Protein AF-A0A1F8PYK8-F1 (afdb_monomer_lite)

Structure (mmCIF, N/CA/C/O backbone):
data_AF-A0A1F8PYK8-F1
#
_entry.id   AF-A0A1F8PYK8-F1
#
loop_
_atom_site.group_PDB
_atom_site.id
_atom_site.type_symbol
_atom_site.label_atom_id
_atom_site.label_alt_id
_atom_site.label_comp_id
_atom_site.label_asym_id
_atom_site.label_entity_id
_atom_site.label_seq_id
_atom_site.pdbx_PDB_ins_code
_atom_site.Cartn_x
_atom_site.Cartn_y
_atom_site.Cartn_z
_atom_site.occupancy
_atom_site.B_iso_or_equiv
_atom_site.auth_seq_id
_atom_site.auth_comp_id
_atom_site.auth_asym_id
_atom_site.auth_atom_id
_atom_site.pdbx_PDB_model_num
ATOM 1 N N . MET A 1 1 ? 7.091 -29.260 -25.472 1.00 72.75 1 MET A N 1
ATOM 2 C CA . MET A 1 1 ? 8.318 -28.497 -25.795 1.00 72.75 1 MET A CA 1
ATOM 3 C C . MET A 1 1 ? 9.507 -29.321 -25.323 1.00 72.75 1 MET A C 1
ATOM 5 O O . MET A 1 1 ? 9.398 -29.889 -24.245 1.00 72.75 1 MET A O 1
ATOM 9 N N . GLY A 1 2 ? 10.555 -29.471 -26.142 1.00 71.12 2 GLY A N 1
ATOM 10 C CA . GLY A 1 2 ? 11.733 -30.305 -25.843 1.00 71.12 2 GLY A CA 1
ATOM 11 C C . GLY A 1 2 ? 12.859 -29.555 -25.109 1.00 71.12 2 GLY A C 1
ATOM 12 O O . GLY A 1 2 ? 12.691 -28.375 -24.789 1.00 71.12 2 GLY A O 1
ATOM 13 N N . PRO A 1 3 ? 14.003 -30.214 -24.852 1.00 74.19 3 PRO A N 1
ATOM 14 C CA . PRO A 1 3 ? 15.142 -29.609 -24.159 1.00 74.19 3 PRO A CA 1
ATOM 15 C C . PRO A 1 3 ? 15.658 -28.360 -24.896 1.00 74.19 3 PRO A C 1
ATOM 17 O O . PRO A 1 3 ? 15.920 -28.414 -26.093 1.00 74.19 3 PRO A O 1
ATOM 20 N N . GLY A 1 4 ? 15.779 -27.232 -24.186 1.00 78.38 4 GLY A N 1
ATOM 21 C CA . GLY A 1 4 ? 16.298 -25.959 -24.715 1.00 78.38 4 GLY A CA 1
ATOM 22 C C . GLY A 1 4 ? 15.274 -25.017 -25.374 1.00 78.38 4 GLY A C 1
ATOM 23 O O . GLY A 1 4 ? 15.638 -23.911 -25.764 1.00 78.38 4 GLY A O 1
ATOM 24 N N . GLY A 1 5 ? 14.000 -25.408 -25.498 1.00 85.06 5 GLY A N 1
ATOM 25 C CA . GLY A 1 5 ? 12.950 -24.553 -26.073 1.00 85.06 5 GLY A CA 1
ATOM 26 C C . GLY A 1 5 ? 12.302 -23.582 -25.073 1.00 85.06 5 GLY A C 1
ATOM 27 O O . GLY A 1 5 ? 12.300 -23.823 -23.868 1.00 85.06 5 GLY A O 1
ATOM 28 N N . HIS A 1 6 ? 11.672 -22.511 -25.574 1.00 84.62 6 HIS A N 1
ATOM 29 C CA . HIS A 1 6 ? 10.890 -21.564 -24.766 1.00 84.62 6 HIS A CA 1
ATOM 30 C C . HIS A 1 6 ? 9.390 -21.596 -25.107 1.00 84.62 6 HIS A C 1
ATOM 32 O O . HIS A 1 6 ? 8.982 -21.903 -26.228 1.00 84.62 6 HIS A O 1
ATOM 38 N N . TYR A 1 7 ? 8.541 -21.192 -24.160 1.00 89.69 7 TYR A N 1
ATOM 39 C CA . TYR A 1 7 ? 7.080 -21.230 -24.320 1.00 89.69 7 TYR A CA 1
ATOM 40 C C . TYR A 1 7 ? 6.482 -19.966 -24.960 1.00 89.69 7 TYR A C 1
ATOM 42 O O . TYR A 1 7 ? 5.303 -19.964 -25.286 1.00 89.69 7 TYR A O 1
ATOM 50 N N . LEU A 1 8 ? 7.276 -18.921 -25.233 1.00 89.62 8 LEU A N 1
ATOM 51 C CA . LEU A 1 8 ? 6.776 -17.632 -25.752 1.00 89.62 8 LEU A CA 1
ATOM 52 C C . LEU A 1 8 ? 5.948 -17.733 -27.049 1.00 89.62 8 LEU A C 1
ATOM 54 O O . LEU A 1 8 ? 5.040 -16.933 -27.262 1.00 89.62 8 LEU A O 1
ATOM 58 N N . GLY A 1 9 ? 6.238 -18.713 -27.913 1.00 89.25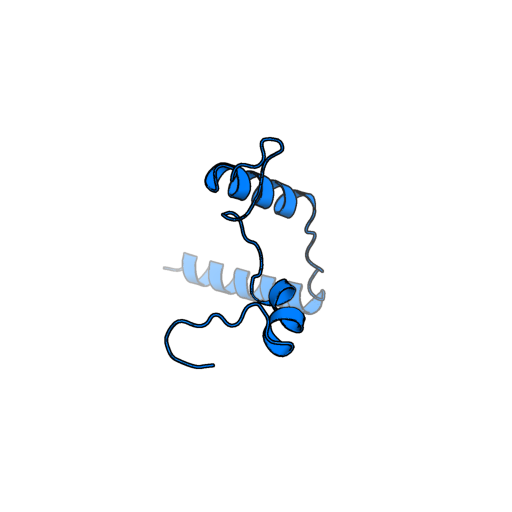 9 GLY A N 1
ATOM 59 C CA . GLY A 1 9 ? 5.504 -18.938 -29.164 1.00 89.25 9 GLY A CA 1
ATOM 60 C C . GLY A 1 9 ? 4.215 -19.754 -29.015 1.00 89.25 9 GLY A C 1
ATOM 61 O O . GLY A 1 9 ? 3.413 -19.793 -29.945 1.00 89.25 9 GLY A O 1
ATOM 62 N N . GLN A 1 10 ? 3.989 -20.397 -27.865 1.00 92.00 10 GLN A N 1
ATOM 63 C CA . GLN A 1 10 ? 2.803 -21.223 -27.637 1.00 92.00 10 GLN A CA 1
ATOM 64 C C . GLN A 1 10 ? 1.546 -20.361 -27.614 1.00 92.00 10 GLN A C 1
ATOM 66 O O . GLN A 1 10 ? 1.520 -19.311 -26.971 1.00 92.00 10 GLN A O 1
ATOM 71 N N . ARG A 1 11 ? 0.468 -20.842 -28.249 1.00 91.44 11 ARG A N 1
ATOM 72 C CA . ARG A 1 11 ? -0.838 -20.160 -28.247 1.00 91.44 11 ARG A CA 1
ATOM 73 C C . ARG A 1 11 ? -1.279 -19.817 -26.824 1.00 91.44 11 ARG A C 1
ATOM 75 O O . ARG A 1 11 ? -1.646 -18.679 -26.571 1.00 91.44 11 ARG A O 1
ATOM 82 N N . HIS A 1 12 ? -1.165 -20.774 -25.902 1.00 91.94 12 HIS A N 1
ATOM 83 C CA . HIS A 1 12 ? -1.524 -20.575 -24.499 1.00 91.94 12 HIS A CA 1
ATOM 84 C C . HIS A 1 12 ? -0.737 -19.422 -23.857 1.00 91.94 12 HIS A C 1
ATOM 86 O O . HIS A 1 12 ? -1.337 -18.530 -23.263 1.00 91.94 12 HIS A O 1
ATOM 92 N N . THR A 1 13 ? 0.586 -19.386 -24.032 1.00 93.06 13 THR A N 1
ATOM 93 C CA . THR A 1 13 ? 1.430 -18.312 -23.496 1.00 93.06 13 THR A CA 1
ATOM 94 C C . THR A 1 13 ? 1.105 -16.974 -24.150 1.00 93.06 13 THR A C 1
ATOM 96 O O . THR A 1 13 ? 0.886 -16.004 -23.441 1.00 93.06 13 THR A O 1
ATOM 99 N N . ARG A 1 14 ? 0.969 -16.905 -25.479 1.00 91.75 14 ARG A N 1
ATOM 100 C CA . ARG A 1 14 ? 0.601 -15.663 -26.185 1.00 91.75 14 ARG A CA 1
ATOM 101 C C . ARG A 1 14 ? -0.739 -15.090 -25.723 1.00 91.75 14 ARG A C 1
ATOM 103 O O . ARG A 1 14 ? -0.870 -13.873 -25.652 1.00 91.75 14 ARG A O 1
ATOM 110 N N . THR A 1 15 ? -1.711 -15.951 -25.421 1.00 94.50 15 THR A N 1
ATOM 111 C CA . THR A 1 15 ? -3.023 -15.535 -24.915 1.00 94.50 15 THR A CA 1
ATOM 112 C C . THR A 1 15 ? -2.928 -14.930 -23.513 1.00 94.50 15 THR A C 1
ATOM 114 O O . THR A 1 15 ? -3.519 -13.882 -23.288 1.00 94.50 15 THR A O 1
ATOM 117 N N . HIS A 1 16 ? -2.150 -15.523 -22.600 1.00 93.06 16 HIS A N 1
ATOM 118 C CA . HIS A 1 16 ? -2.175 -15.147 -21.175 1.00 93.06 16 HIS A CA 1
ATOM 119 C C . HIS A 1 16 ? -0.986 -14.288 -20.711 1.00 93.06 16 HIS A C 1
ATOM 121 O O . HIS A 1 16 ? -0.994 -13.786 -19.592 1.00 93.06 16 HIS A O 1
ATOM 127 N N . ILE A 1 17 ? 0.043 -14.070 -21.538 1.00 91.50 17 ILE A N 1
ATOM 128 C CA . ILE A 1 17 ? 1.273 -13.359 -21.126 1.00 91.50 17 ILE A CA 1
ATOM 129 C C . ILE A 1 17 ? 1.034 -11.910 -20.669 1.00 91.50 17 ILE A C 1
ATOM 131 O O . ILE A 1 17 ? 1.841 -11.348 -19.937 1.00 91.50 17 ILE A O 1
ATOM 135 N N . ARG A 1 18 ? -0.071 -11.282 -21.089 1.00 88.69 18 ARG A N 1
ATOM 136 C CA . ARG A 1 18 ? -0.443 -9.931 -20.631 1.00 88.69 18 ARG A CA 1
ATOM 137 C C . ARG A 1 18 ? -1.057 -9.921 -19.231 1.00 88.69 18 ARG A C 1
ATOM 139 O O . ARG A 1 18 ? -1.004 -8.895 -18.567 1.00 88.69 18 ARG A O 1
ATOM 146 N N . GLU A 1 19 ? -1.603 -11.050 -18.799 1.00 90.81 19 GLU A N 1
ATOM 147 C CA . GLU A 1 19 ? -2.262 -11.236 -17.503 1.00 90.81 19 GLU A CA 1
ATOM 148 C C . GLU A 1 19 ? -1.358 -11.967 -16.504 1.00 90.81 19 GLU A C 1
ATOM 150 O O . GLU A 1 19 ? -1.612 -11.951 -15.304 1.00 90.81 19 GLU A O 1
ATOM 155 N N . SER A 1 20 ? -0.262 -12.573 -16.975 1.00 89.69 20 SER A N 1
ATOM 156 C CA . SER A 1 20 ? 0.644 -13.372 -16.145 1.00 89.69 20 SER A CA 1
ATOM 157 C C . SER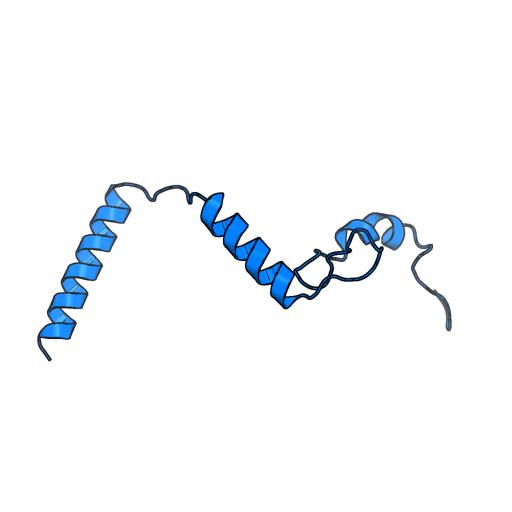 A 1 20 ? 1.423 -12.565 -15.102 1.00 89.69 20 SER A C 1
ATOM 159 O O . SER A 1 20 ? 2.104 -13.155 -14.267 1.00 89.69 20 SER A O 1
ATOM 161 N N . LEU A 1 21 ? 1.372 -11.230 -15.160 1.00 88.88 21 LEU A N 1
ATOM 162 C CA . LEU A 1 21 ? 2.016 -10.344 -14.197 1.00 88.88 21 LEU A CA 1
ATOM 163 C C . LEU A 1 21 ? 1.134 -9.132 -13.896 1.00 88.88 21 LEU A C 1
ATOM 165 O O . LEU A 1 21 ? 0.888 -8.291 -14.761 1.00 88.88 21 LEU A O 1
ATOM 169 N N . VAL A 1 22 ? 0.767 -8.977 -12.626 1.00 90.38 22 VAL A N 1
ATOM 170 C CA . VAL A 1 22 ? 0.225 -7.718 -12.113 1.00 90.38 22 VAL A CA 1
ATOM 171 C C . VAL A 1 22 ? 1.395 -6.793 -11.789 1.00 90.38 22 VAL A C 1
ATOM 173 O O . VAL A 1 22 ? 2.219 -7.084 -10.921 1.00 90.38 22 VAL A O 1
ATOM 176 N N . ARG A 1 23 ? 1.496 -5.669 -12.504 1.00 91.00 23 ARG A N 1
ATOM 177 C CA . ARG A 1 23 ? 2.584 -4.701 -12.305 1.00 91.00 23 ARG A CA 1
ATOM 178 C C . ARG A 1 23 ? 2.421 -3.971 -10.973 1.00 91.00 23 ARG A C 1
ATOM 180 O O . ARG A 1 23 ? 1.406 -3.326 -10.726 1.00 91.00 23 ARG A O 1
ATOM 187 N N . GLY A 1 24 ? 3.459 -4.055 -10.146 1.00 92.25 24 GLY A N 1
ATOM 188 C CA . GLY A 1 24 ? 3.567 -3.345 -8.870 1.00 92.25 24 GLY A CA 1
ATOM 189 C C . GLY A 1 24 ? 4.566 -2.185 -8.899 1.00 92.25 24 GLY A C 1
ATOM 190 O O . GLY A 1 24 ? 5.016 -1.748 -9.958 1.00 92.25 24 GLY A O 1
ATOM 191 N N . VAL A 1 25 ? 4.958 -1.726 -7.710 1.00 96.38 25 VAL A N 1
ATOM 192 C CA . VAL A 1 25 ? 5.854 -0.568 -7.513 1.00 96.38 25 VAL A CA 1
ATOM 193 C C . VAL A 1 25 ? 7.243 -0.731 -8.143 1.00 96.38 25 VAL A C 1
ATOM 195 O O . VAL A 1 25 ? 7.860 0.256 -8.519 1.00 96.38 25 VAL A O 1
ATOM 198 N N . THR A 1 26 ? 7.716 -1.964 -8.327 1.00 95.88 26 THR A N 1
ATOM 199 C CA . THR A 1 26 ? 9.024 -2.273 -8.932 1.00 95.88 26 THR A CA 1
ATOM 200 C C . THR A 1 26 ? 9.012 -2.322 -10.462 1.00 95.88 26 THR A C 1
ATOM 202 O O . THR A 1 26 ? 10.058 -2.509 -11.071 1.00 95.88 26 THR A O 1
ATOM 205 N N . HIS A 1 27 ? 7.845 -2.183 -11.099 1.00 95.06 27 HIS A N 1
ATOM 206 C CA . HIS A 1 27 ? 7.673 -2.411 -12.540 1.00 95.06 27 HIS A CA 1
ATOM 207 C C . HIS A 1 27 ? 7.297 -1.140 -13.316 1.00 95.06 27 HIS A C 1
ATOM 209 O O . HIS A 1 27 ? 6.829 -1.236 -14.456 1.00 95.06 27 HIS A O 1
ATOM 215 N N . GLN A 1 28 ? 7.457 0.035 -12.697 1.00 95.62 28 GLN A N 1
ATOM 216 C CA . GLN A 1 28 ? 7.192 1.328 -13.325 1.00 95.62 28 GLN A CA 1
ATOM 217 C C . GLN A 1 28 ? 8.365 1.756 -14.202 1.00 95.62 28 GLN A C 1
ATOM 219 O O . GLN A 1 28 ? 9.494 1.852 -13.723 1.00 95.62 28 GLN A O 1
ATOM 224 N N . ILE A 1 29 ? 8.076 2.027 -15.472 1.00 95.56 29 ILE A N 1
ATOM 225 C CA . ILE A 1 29 ? 9.047 2.482 -16.470 1.00 95.56 29 ILE A CA 1
ATOM 226 C C . ILE A 1 29 ? 8.909 4.003 -16.601 1.00 95.56 29 ILE A C 1
ATOM 228 O O . ILE A 1 29 ? 7.797 4.505 -16.758 1.00 95.56 29 ILE A O 1
ATOM 232 N N . GLY A 1 30 ? 10.022 4.724 -16.469 1.00 94.25 30 GLY A N 1
ATOM 233 C CA . GLY A 1 30 ? 10.102 6.170 -16.656 1.00 94.25 30 GLY A CA 1
ATOM 234 C C . GLY A 1 30 ? 10.141 6.571 -18.131 1.00 94.25 30 GLY A C 1
ATOM 235 O O . GLY A 1 30 ? 10.236 5.728 -19.021 1.00 94.25 30 GLY A O 1
ATOM 236 N N . GLU A 1 31 ? 10.093 7.877 -18.396 1.00 94.56 31 GLU A N 1
ATOM 237 C CA . GLU A 1 31 ? 10.163 8.429 -19.762 1.00 94.56 31 GLU A CA 1
ATOM 238 C C . GLU A 1 31 ? 11.486 8.101 -20.472 1.00 94.56 31 GLU A C 1
ATOM 240 O O . GLU A 1 31 ? 11.538 8.012 -21.695 1.00 94.56 31 GLU A O 1
ATOM 245 N N . ASP A 1 32 ? 12.544 7.853 -19.701 1.00 95.75 32 ASP A N 1
ATOM 246 C CA . ASP A 1 32 ? 13.859 7.421 -20.177 1.00 95.75 32 ASP A CA 1
ATOM 247 C C . ASP A 1 32 ? 13.930 5.917 -20.516 1.00 95.75 32 ASP A C 1
ATOM 249 O O . ASP A 1 32 ? 14.992 5.407 -20.880 1.00 95.75 32 ASP A O 1
ATOM 253 N N . GLY A 1 33 ? 12.819 5.189 -20.372 1.00 96.00 33 GLY A N 1
ATOM 254 C CA . GLY A 1 33 ? 12.732 3.751 -20.614 1.00 96.00 33 GLY A CA 1
ATOM 255 C C . GLY A 1 33 ? 13.337 2.881 -19.507 1.00 96.00 33 GLY A C 1
ATOM 256 O O . GLY A 1 33 ? 13.350 1.656 -19.650 1.00 96.00 33 GLY A O 1
ATOM 257 N N . LYS A 1 34 ? 13.817 3.462 -18.399 1.00 96.56 34 LYS A N 1
ATOM 258 C CA . LYS A 1 34 ? 14.383 2.717 -17.265 1.00 96.56 34 LYS A CA 1
ATOM 259 C C . LYS A 1 34 ? 13.347 2.493 -16.173 1.00 96.56 34 LYS A C 1
ATOM 261 O O . LYS A 1 34 ? 12.338 3.190 -16.086 1.00 96.56 34 LYS A O 1
ATOM 266 N N . TYR A 1 35 ? 13.600 1.513 -15.309 1.00 96.62 35 TYR A N 1
ATOM 267 C CA . TYR A 1 35 ? 12.792 1.357 -14.105 1.00 96.62 35 TYR A CA 1
ATOM 268 C C . TYR A 1 35 ? 13.008 2.540 -13.164 1.00 96.62 35 TYR A C 1
ATOM 270 O O . TYR A 1 35 ? 14.144 2.924 -12.884 1.00 96.62 35 TYR A O 1
ATOM 278 N N . ARG A 1 36 ? 11.903 3.096 -12.668 1.00 97.62 36 ARG A N 1
ATOM 279 C CA . ARG A 1 36 ? 11.922 4.139 -11.640 1.00 97.62 36 ARG A CA 1
ATOM 280 C C . ARG A 1 36 ? 12.344 3.553 -10.293 1.00 97.62 36 ARG A C 1
ATOM 282 O O . ARG A 1 36 ? 12.155 2.361 -10.049 1.00 97.62 36 ARG A O 1
ATOM 289 N N . ASP A 1 37 ? 12.851 4.406 -9.401 1.00 97.31 37 ASP A N 1
ATOM 290 C CA . ASP A 1 37 ? 13.127 4.016 -8.016 1.00 97.31 37 ASP A CA 1
ATOM 291 C C . ASP A 1 37 ? 11.840 3.497 -7.333 1.00 97.31 37 ASP A C 1
ATOM 293 O O . ASP A 1 37 ? 10.863 4.250 -7.210 1.00 97.31 37 ASP A O 1
ATOM 297 N N . PRO A 1 38 ? 11.805 2.233 -6.866 1.00 97.25 38 PRO A N 1
ATOM 298 C CA . PRO A 1 38 ? 10.596 1.652 -6.291 1.00 97.25 38 PRO A CA 1
ATOM 299 C C . PRO A 1 38 ? 10.098 2.382 -5.043 1.00 97.25 38 PRO A C 1
ATOM 301 O O . PRO A 1 38 ? 8.890 2.412 -4.796 1.00 97.25 38 PRO A O 1
ATOM 304 N N . ARG A 1 39 ? 11.001 2.980 -4.250 1.00 97.88 39 ARG A N 1
ATOM 305 C CA . ARG A 1 39 ? 10.617 3.718 -3.040 1.00 97.88 39 ARG A CA 1
ATOM 306 C C . ARG A 1 39 ? 9.866 4.994 -3.405 1.00 97.88 39 ARG A C 1
ATOM 308 O O . ARG A 1 39 ? 8.804 5.246 -2.837 1.00 97.88 39 ARG A O 1
ATOM 315 N N . GLN A 1 40 ? 1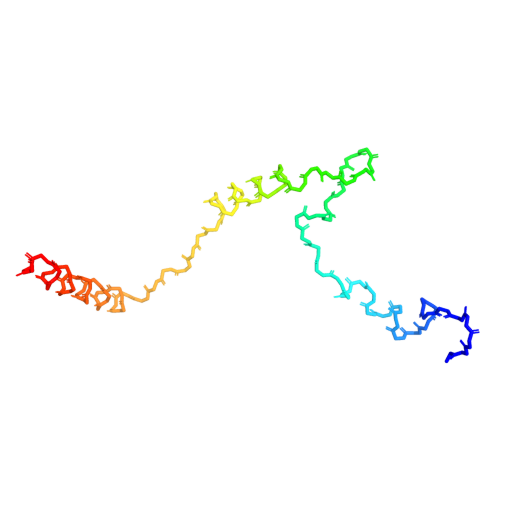0.376 5.765 -4.361 1.00 97.81 40 GLN A N 1
ATOM 316 C CA . GLN A 1 40 ? 9.678 6.941 -4.873 1.00 97.81 40 GLN A CA 1
ATOM 317 C C . GLN A 1 40 ? 8.294 6.575 -5.435 1.00 97.81 40 GLN A C 1
ATOM 319 O O . GLN A 1 40 ? 7.298 7.196 -5.066 1.00 97.81 40 GLN A O 1
ATOM 324 N N . VAL A 1 41 ? 8.210 5.525 -6.258 1.00 97.75 41 VAL A N 1
ATOM 325 C CA . VAL A 1 41 ? 6.938 5.043 -6.826 1.00 97.75 41 VAL A CA 1
ATOM 326 C C . VAL A 1 41 ? 5.937 4.655 -5.733 1.00 97.75 41 VAL A C 1
ATOM 328 O O . VAL A 1 41 ? 4.749 4.961 -5.845 1.00 97.75 41 VAL A O 1
ATOM 331 N N . ALA A 1 42 ? 6.394 3.984 -4.672 1.00 98.00 42 ALA A N 1
ATOM 332 C CA . ALA A 1 42 ? 5.536 3.598 -3.557 1.00 98.00 42 ALA A CA 1
ATOM 333 C C . ALA A 1 42 ? 4.952 4.820 -2.833 1.00 98.00 42 ALA A C 1
ATOM 335 O O . ALA A 1 42 ? 3.752 4.846 -2.562 1.00 98.00 42 ALA A O 1
ATOM 336 N N . ILE A 1 43 ? 5.771 5.844 -2.573 1.00 98.38 43 ILE A N 1
ATOM 337 C CA . ILE A 1 43 ? 5.331 7.090 -1.928 1.00 98.38 43 ILE A CA 1
ATOM 338 C C . ILE A 1 43 ? 4.276 7.795 -2.787 1.00 98.38 43 ILE A C 1
ATOM 340 O O . ILE A 1 43 ? 3.186 8.091 -2.302 1.00 98.38 43 ILE A O 1
ATOM 344 N N . GLU A 1 44 ? 4.548 7.975 -4.081 1.00 97.31 44 GLU A N 1
ATOM 345 C CA . GLU A 1 44 ? 3.604 8.596 -5.018 1.00 97.31 44 GLU A CA 1
ATOM 346 C C . GLU A 1 44 ? 2.277 7.828 -5.085 1.00 97.31 44 GLU A C 1
ATOM 348 O O . GLU A 1 44 ? 1.195 8.423 -5.101 1.00 97.31 44 GLU A O 1
ATOM 353 N N . LYS A 1 45 ? 2.339 6.490 -5.087 1.00 96.56 45 LYS A N 1
ATOM 354 C CA . LYS A 1 45 ? 1.141 5.650 -5.106 1.00 96.56 45 LYS A CA 1
ATOM 355 C C . LYS A 1 45 ? 0.329 5.792 -3.821 1.00 96.56 45 LYS A C 1
ATOM 357 O O . LYS A 1 45 ? -0.897 5.864 -3.907 1.00 96.56 45 LYS A O 1
ATOM 362 N N . VAL A 1 46 ? 0.979 5.849 -2.657 1.00 97.44 46 VAL A N 1
ATOM 363 C CA . VAL A 1 46 ? 0.311 6.092 -1.368 1.00 97.44 46 VAL A CA 1
ATOM 364 C C . VAL A 1 46 ? -0.379 7.451 -1.375 1.00 97.44 46 VAL A C 1
ATOM 366 O O . VAL A 1 46 ? -1.555 7.532 -1.020 1.00 97.44 46 VAL A O 1
ATOM 369 N N . ASP A 1 47 ? 0.299 8.499 -1.838 1.00 98.06 47 ASP A N 1
ATOM 370 C CA . ASP A 1 47 ? -0.290 9.835 -1.923 1.00 98.06 47 ASP A CA 1
ATOM 371 C C . ASP A 1 47 ? -1.498 9.870 -2.858 1.00 98.06 47 ASP A C 1
ATOM 373 O O . ASP A 1 47 ? -2.522 10.476 -2.531 1.00 98.06 47 ASP A O 1
ATOM 377 N N . TRP A 1 48 ? -1.424 9.176 -3.995 1.00 97.44 48 TRP A N 1
ATOM 378 C CA . T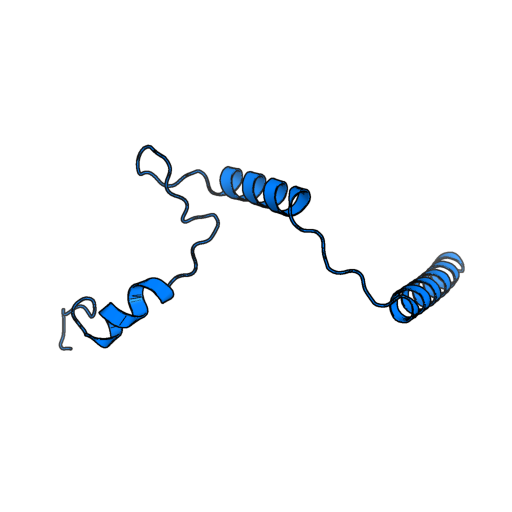RP A 1 48 ? -2.565 9.037 -4.891 1.00 97.44 48 TRP A CA 1
ATOM 379 C C . TRP A 1 48 ? -3.728 8.293 -4.223 1.00 97.44 48 TRP A C 1
ATOM 381 O O . TRP A 1 48 ? -4.858 8.770 -4.291 1.00 97.44 48 TRP A O 1
ATOM 391 N N . ILE A 1 49 ? -3.477 7.171 -3.537 1.00 97.12 49 ILE A N 1
ATOM 392 C CA . ILE A 1 49 ? -4.528 6.418 -2.832 1.00 97.12 49 ILE A CA 1
ATOM 393 C C . ILE A 1 49 ? -5.189 7.305 -1.777 1.00 97.12 49 ILE A C 1
ATOM 395 O O . ILE A 1 49 ? -6.409 7.417 -1.763 1.00 97.12 49 ILE A O 1
ATOM 399 N N . ARG A 1 50 ? -4.404 7.995 -0.943 1.00 96.50 50 ARG A N 1
ATOM 400 C CA . ARG A 1 5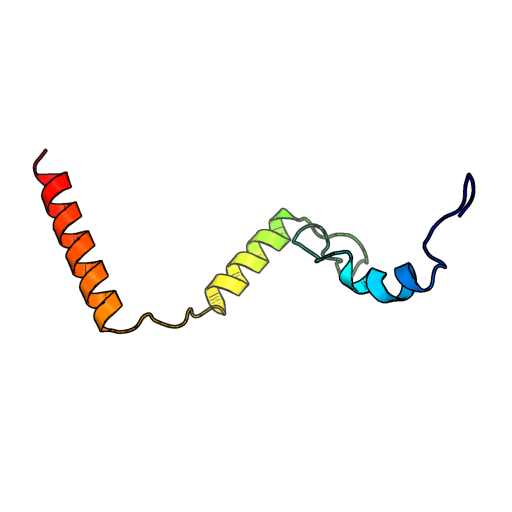0 ? -4.933 8.879 0.107 1.00 96.50 50 ARG A CA 1
ATOM 401 C C . ARG A 1 50 ? -5.794 10.011 -0.449 1.00 96.50 50 ARG A C 1
ATOM 403 O O . ARG A 1 50 ? -6.761 10.398 0.195 1.00 96.50 50 ARG A O 1
ATOM 410 N N . LYS A 1 51 ? -5.444 10.547 -1.622 1.00 97.50 51 LYS A N 1
ATOM 411 C CA . LYS A 1 51 ? -6.190 11.638 -2.267 1.00 97.50 51 LYS A CA 1
ATOM 412 C C . LYS A 1 51 ? -7.460 11.169 -2.977 1.00 97.50 51 LYS A C 1
ATOM 414 O O . LYS A 1 51 ? -8.421 11.926 -3.032 1.00 97.50 51 LYS A O 1
ATOM 419 N N . ASN A 1 52 ? -7.458 9.964 -3.547 1.00 97.75 52 ASN A N 1
ATOM 420 C CA . ASN A 1 52 ? -8.489 9.541 -4.502 1.00 97.75 52 ASN A CA 1
ATOM 421 C C . ASN A 1 52 ? -9.390 8.415 -3.987 1.00 97.75 52 ASN A C 1
ATOM 423 O O . ASN A 1 52 ? -10.481 8.219 -4.516 1.00 97.75 52 ASN A O 1
ATOM 427 N N . HIS A 1 53 ? -8.955 7.650 -2.985 1.00 96.50 53 HIS A N 1
ATOM 428 C CA . HIS A 1 53 ? -9.748 6.554 -2.452 1.00 96.50 53 HIS A CA 1
ATOM 429 C C . HIS A 1 53 ? -10.642 7.042 -1.312 1.00 96.50 53 HIS A C 1
ATOM 431 O O . HIS A 1 53 ? -10.166 7.347 -0.220 1.00 96.50 53 HIS A O 1
ATOM 437 N N . GLN A 1 54 ? -11.946 7.074 -1.570 1.00 94.38 54 GLN A N 1
ATOM 438 C CA . GLN A 1 54 ? -12.977 7.266 -0.556 1.00 94.38 54 GLN A CA 1
ATOM 439 C C . GLN A 1 54 ? -13.693 5.925 -0.352 1.00 94.38 54 GLN A C 1
ATOM 441 O O . GLN A 1 54 ? -14.455 5.515 -1.232 1.00 94.38 54 GLN A O 1
ATOM 446 N N . PRO A 1 55 ? -13.424 5.196 0.748 1.00 93.88 55 PRO A N 1
ATOM 447 C CA . PRO A 1 55 ? -14.123 3.952 1.034 1.00 93.88 55 PRO A CA 1
ATOM 448 C C . PRO A 1 55 ? -15.626 4.194 1.142 1.00 93.88 55 PRO A C 1
ATOM 450 O O . PRO A 1 55 ? -16.057 5.201 1.709 1.00 93.88 55 PRO A O 1
ATOM 453 N N . GLN A 1 56 ? -16.422 3.250 0.644 1.00 95.75 56 GLN A N 1
ATOM 454 C CA . GLN A 1 56 ? -17.859 3.276 0.880 1.00 95.75 56 GLN A CA 1
ATOM 455 C C . GLN A 1 56 ? -18.113 3.221 2.398 1.00 95.75 56 GLN A C 1
ATOM 457 O O . GLN A 1 56 ? -17.602 2.308 3.058 1.00 95.75 56 GLN A O 1
ATOM 462 N N . PRO A 1 57 ? -18.871 4.176 2.970 1.00 95.06 57 PRO A N 1
ATOM 463 C CA . PRO A 1 57 ? -19.205 4.144 4.384 1.00 95.06 57 PRO A CA 1
ATOM 464 C C . PRO A 1 57 ? -19.956 2.863 4.750 1.00 95.06 57 PRO A C 1
ATOM 466 O O . PRO A 1 57 ? -20.747 2.345 3.964 1.00 95.06 57 PRO A O 1
ATOM 469 N N . LEU A 1 58 ? -19.733 2.370 5.968 1.00 96.19 58 LEU A N 1
ATOM 470 C CA . LEU A 1 58 ? -20.542 1.284 6.519 1.00 96.19 58 LEU A CA 1
ATOM 471 C C . LEU A 1 58 ? -21.978 1.760 6.770 1.00 96.19 58 LEU A C 1
ATOM 473 O O . LEU A 1 58 ? -22.192 2.937 7.054 1.00 96.19 58 LEU A O 1
ATOM 477 N N . GLU A 1 59 ? -22.935 0.834 6.769 1.00 97.62 59 GLU A N 1
ATOM 478 C CA . GLU A 1 59 ? -24.309 1.119 7.199 1.00 97.62 59 GLU A CA 1
ATOM 479 C C . GLU A 1 59 ? -24.346 1.745 8.599 1.00 97.62 59 GLU A C 1
ATOM 481 O O . GLU A 1 59 ? -23.587 1.346 9.490 1.00 97.62 59 GLU A O 1
ATOM 486 N N . THR A 1 60 ? -25.250 2.704 8.803 1.00 97.62 60 THR A N 1
ATOM 487 C CA . THR A 1 60 ? -25.343 3.513 10.030 1.00 97.62 60 THR A CA 1
ATOM 488 C C . THR A 1 60 ? -25.407 2.659 11.297 1.00 97.62 60 THR A C 1
ATOM 490 O O . THR A 1 60 ? -24.662 2.919 12.244 1.00 97.62 60 THR A O 1
ATOM 493 N N . ASP A 1 61 ? -26.211 1.594 11.288 1.00 97.88 61 ASP A N 1
ATOM 494 C CA . ASP A 1 61 ? -26.388 0.691 12.434 1.00 97.88 61 ASP A CA 1
ATOM 495 C C . ASP A 1 61 ? -25.093 -0.048 12.790 1.00 97.88 61 ASP A C 1
ATOM 497 O O . ASP A 1 61 ? -24.732 -0.175 13.960 1.00 97.88 61 ASP A O 1
ATOM 501 N N . LYS A 1 62 ? -24.325 -0.465 11.775 1.00 98.00 62 LYS A N 1
ATOM 502 C CA . LYS A 1 62 ? -23.018 -1.111 11.968 1.00 98.00 62 LYS A CA 1
ATOM 503 C C . LYS A 1 62 ? -21.991 -0.129 12.520 1.00 98.00 62 LYS A C 1
ATOM 505 O O . LYS A 1 62 ? -21.187 -0.497 13.372 1.00 98.00 62 LYS A O 1
ATOM 510 N N . GLN A 1 63 ? -22.017 1.126 12.067 1.00 97.88 63 GLN A N 1
ATOM 511 C CA . GLN A 1 63 ? -21.150 2.156 12.640 1.00 97.88 63 GLN A CA 1
ATOM 512 C C . GLN A 1 63 ? -21.503 2.447 14.102 1.00 97.88 63 GLN A C 1
ATOM 514 O O . GLN A 1 63 ? -20.605 2.645 14.919 1.00 97.88 63 GLN A O 1
ATOM 519 N N . ALA A 1 64 ? -22.796 2.503 14.436 1.00 98.00 64 ALA A N 1
ATOM 520 C CA . ALA A 1 64 ? -23.258 2.723 15.802 1.00 98.00 64 ALA A CA 1
ATOM 521 C C . ALA A 1 64 ? -22.801 1.591 16.730 1.00 98.00 64 ALA A C 1
ATOM 523 O O . ALA A 1 64 ? -22.258 1.863 17.803 1.00 98.00 64 ALA A O 1
ATOM 524 N N . GLU A 1 65 ? -22.927 0.342 16.282 1.00 98.25 65 GLU A N 1
ATOM 525 C CA . GLU A 1 65 ? -22.487 -0.812 17.060 1.00 98.25 65 GLU A CA 1
ATOM 526 C C . GLU A 1 65 ? -20.965 -0.833 17.257 1.00 98.25 65 GLU A C 1
ATOM 528 O O . GLU A 1 65 ? -20.491 -1.003 18.380 1.00 98.25 65 GLU A O 1
ATOM 533 N N . LEU A 1 66 ? -20.176 -0.544 16.215 1.00 98.00 66 LEU A N 1
ATOM 534 C CA . LEU A 1 66 ? -18.718 -0.424 16.354 1.00 98.00 66 LEU A CA 1
ATOM 535 C C . LEU A 1 66 ? -18.320 0.655 17.372 1.00 98.00 66 LEU A C 1
ATOM 537 O O . LEU A 1 66 ? -17.440 0.420 18.200 1.00 98.00 66 LEU A O 1
ATOM 541 N N . ARG A 1 67 ? -18.987 1.819 17.363 1.00 98.00 67 ARG A N 1
ATOM 542 C CA . ARG A 1 67 ? -18.741 2.883 18.355 1.00 98.00 67 ARG A CA 1
ATOM 543 C C . ARG A 1 67 ? -19.063 2.421 19.776 1.00 98.00 67 ARG A C 1
ATOM 545 O O . ARG A 1 67 ? -18.307 2.730 20.694 1.00 98.00 67 ARG A O 1
ATOM 552 N N . ARG A 1 68 ? -20.153 1.668 19.965 1.00 98.19 68 ARG A N 1
ATOM 553 C CA . ARG A 1 68 ? -20.522 1.096 21.267 1.00 98.19 68 ARG A CA 1
ATOM 554 C C . ARG A 1 68 ? -19.456 0.121 21.772 1.00 98.19 68 ARG A C 1
ATOM 556 O O . ARG A 1 68 ? -19.075 0.209 22.939 1.00 98.19 68 ARG A O 1
ATOM 563 N N . ILE A 1 69 ? -18.982 -0.780 20.910 1.00 98.19 69 ILE A N 1
ATOM 564 C CA . ILE A 1 69 ? -17.953 -1.773 21.249 1.00 98.19 69 ILE A CA 1
ATOM 565 C C . ILE A 1 69 ? -16.654 -1.078 21.668 1.00 98.19 69 ILE A C 1
ATOM 567 O O . ILE A 1 69 ? -16.112 -1.396 22.725 1.00 98.19 69 ILE A O 1
ATOM 571 N N . LEU A 1 70 ? -16.191 -0.093 20.889 1.00 98.00 70 LEU A N 1
ATOM 572 C CA . LEU A 1 70 ? -14.979 0.670 21.208 1.00 98.00 70 LEU A CA 1
ATOM 573 C C . LEU A 1 70 ? -15.105 1.396 22.554 1.00 98.00 70 LEU A C 1
ATOM 575 O O . LEU A 1 70 ? -14.226 1.272 23.398 1.00 98.00 70 LEU A O 1
ATOM 579 N N . ALA A 1 71 ? -16.237 2.059 22.810 1.00 97.56 71 ALA A N 1
ATOM 580 C CA . ALA A 1 71 ? -16.463 2.757 24.076 1.00 97.56 71 ALA A CA 1
ATOM 581 C C . ALA A 1 71 ? -16.501 1.815 25.294 1.00 97.56 71 ALA A C 1
ATOM 583 O O . ALA A 1 71 ? -16.126 2.211 26.399 1.00 97.56 71 ALA A O 1
ATOM 584 N N . ALA A 1 72 ? -16.985 0.582 25.123 1.00 97.56 72 ALA A N 1
ATOM 585 C CA . ALA A 1 72 ? -16.935 -0.428 26.174 1.00 97.56 72 ALA A CA 1
ATOM 586 C C . ALA A 1 72 ? -15.494 -0.900 26.420 1.00 97.56 72 ALA A C 1
ATOM 588 O O . ALA A 1 72 ? -15.069 -0.950 27.571 1.00 97.56 72 ALA A O 1
ATOM 589 N N . ALA A 1 73 ? -14.736 -1.175 25.354 1.00 96.94 73 ALA A N 1
ATOM 590 C CA . ALA A 1 73 ? -13.338 -1.588 25.448 1.00 96.94 73 ALA A CA 1
ATOM 591 C C . ALA A 1 73 ? -12.463 -0.514 26.112 1.00 96.94 73 ALA A C 1
ATOM 593 O O . ALA A 1 73 ? -11.712 -0.831 27.030 1.00 96.94 73 ALA A O 1
ATOM 594 N N . ASP A 1 74 ? -12.620 0.756 25.730 1.00 96.88 74 ASP A N 1
ATOM 595 C CA . ASP A 1 74 ? -11.884 1.866 26.343 1.00 96.88 74 ASP A CA 1
ATOM 596 C C . ASP A 1 74 ? -12.139 1.938 27.852 1.00 96.88 74 ASP A C 1
ATOM 598 O O . ASP A 1 74 ? -11.203 2.084 28.635 1.00 96.88 74 ASP A O 1
ATO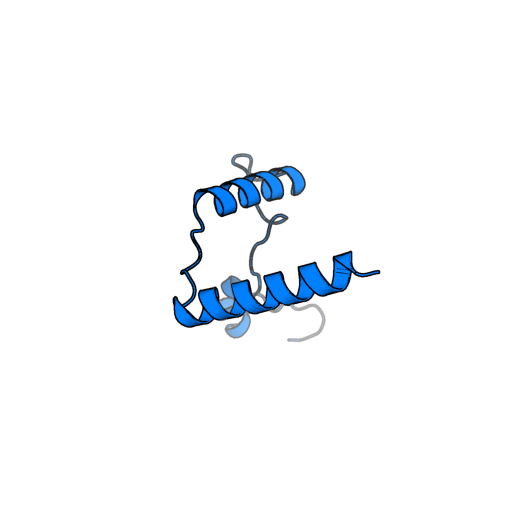M 602 N N . LYS A 1 75 ? -13.393 1.777 28.291 1.00 95.69 75 LYS A N 1
ATOM 603 C CA . LYS A 1 75 ? -13.727 1.768 29.724 1.00 95.69 75 LYS A CA 1
ATOM 604 C C . LYS A 1 75 ? -13.071 0.617 30.473 1.00 95.69 75 LYS A C 1
ATOM 606 O O . LYS A 1 75 ? -12.706 0.806 31.625 1.00 95.69 75 LYS A O 1
ATOM 611 N N . GLU A 1 76 ? -12.960 -0.556 29.864 1.00 94.94 76 GLU A N 1
ATOM 612 C CA . GLU A 1 76 ? -12.302 -1.704 30.490 1.00 94.94 76 GLU A CA 1
ATOM 613 C C . GLU A 1 76 ? -10.781 -1.511 30.554 1.00 94.94 76 GLU A C 1
ATOM 615 O O . GLU A 1 76 ? -10.179 -1.779 31.589 1.00 94.94 76 GLU A O 1
ATOM 620 N N . LEU A 1 77 ? -10.166 -0.951 29.507 1.00 94.56 77 LEU A N 1
ATOM 621 C CA . LEU A 1 77 ? -8.724 -0.684 29.468 1.00 94.56 77 LEU A CA 1
ATOM 622 C C . LEU A 1 77 ? -8.268 0.388 30.471 1.00 94.56 77 LEU A C 1
ATOM 624 O O . LEU A 1 77 ? -7.136 0.325 30.932 1.00 94.56 77 LEU A O 1
ATOM 628 N N . HIS A 1 78 ? -9.127 1.349 30.827 1.00 84.75 78 HIS A N 1
ATOM 629 C CA . HIS A 1 78 ? -8.810 2.412 31.798 1.00 84.75 78 HIS A CA 1
ATOM 630 C C . HIS A 1 78 ? -9.174 2.065 33.254 1.00 84.75 78 HIS A C 1
ATOM 632 O O . HIS A 1 78 ? -9.007 2.900 34.142 1.00 84.75 78 HIS A O 1
ATOM 638 N N . LYS A 1 79 ? -9.722 0.870 33.511 1.00 75.31 79 LYS A N 1
ATOM 639 C CA . LYS A 1 79 ? -10.021 0.378 34.869 1.00 75.31 79 LYS A CA 1
ATOM 640 C C . LYS A 1 79 ? -8.887 -0.461 35.478 1.00 75.31 79 LYS A C 1
ATOM 642 O O . LYS A 1 79 ? -9.010 -0.833 36.644 1.00 75.31 79 LYS A O 1
ATOM 647 N N . GLY A 1 80 ? -7.844 -0.780 34.706 1.00 54.28 80 GLY A N 1
ATOM 648 C CA . GLY A 1 80 ? -6.618 -1.449 35.166 1.00 54.28 80 GLY A CA 1
ATOM 649 C C . GLY A 1 80 ? -5.484 -0.460 35.382 1.00 54.28 80 GLY A C 1
ATOM 650 O O . GLY A 1 80 ? -4.649 -0.745 36.266 1.00 54.28 80 GLY A O 1
#

Secondary structure (DSSP, 8-state):
--TT--STTSHHHHHHTTTS----GGG-B-TTSSBPPHHHHHHHHHHHHHHH--PPPPPHHHHHHHHHHHHHHHHHHTT-

pLDDT: mean 93.14, std 7.44, range [54.28, 98.38]

Sequence (80 aa):
MGPGGHYLGQRHTRTHIRESLVRGVTHQIGEDGKYRDPRQVAIEKVDWIRKNHQPQPLETDKQAELRRILAAADKELHKG

Radius of gyration: 24.29 Å; chains: 1; bounding box: 43×42×64 Å

Foldseek 3Di:
DDPPDDCCPPPVCVVCVVVPDDDDLQRDADPVRDTDDSVVSVVVVVVCCVVPDDDDDDDPVVVVVVVVVVVVVVVVVVVD